Protein AF-A0A183GLT0-F1 (afdb_monomer_lite)

Organism: Heligmosomoides polygyrus (NCBI:txid6339)

Radius of gyration: 11.77 Å; chains: 1; bounding box: 29×15×34 Å

Sequence (70 aa):
MGTLTGRSCELVEALEQRKIEFCAVQETRWSCCKSRDIGRGFKAVLCGSRRTTSGAGMIVSERFRDAIAR

Structure (mmCIF, N/CA/C/O backbone):
data_AF-A0A183GLT0-F1
#
_entry.id   AF-A0A183GLT0-F1
#
loop_
_atom_site.group_PDB
_atom_site.id
_atom_site.type_symbol
_atom_site.label_atom_id
_atom_site.label_alt_id
_atom_site.label_comp_id
_atom_site.label_asym_id
_atom_site.label_entity_id
_atom_site.label_seq_id
_atom_site.pdbx_PDB_ins_code
_atom_site.Cartn_x
_atom_site.Cartn_y
_atom_site.Cartn_z
_atom_site.occupancy
_atom_site.B_iso_or_equiv
_atom_site.auth_seq_id
_atom_site.auth_comp_id
_atom_site.auth_asym_id
_atom_site.auth_atom_id
_atom_site.pdbx_PDB_model_num
ATOM 1 N N . MET A 1 1 ? 17.342 -5.071 -8.934 1.00 44.19 1 MET A N 1
ATOM 2 C CA . MET A 1 1 ? 15.980 -5.308 -8.408 1.00 44.19 1 MET A CA 1
ATOM 3 C C . MET A 1 1 ? 15.958 -4.875 -6.947 1.00 44.19 1 MET A C 1
ATOM 5 O O . MET A 1 1 ? 16.256 -5.676 -6.076 1.00 44.19 1 MET A O 1
ATOM 9 N N . GLY A 1 2 ? 15.750 -3.585 -6.672 1.00 43.97 2 GLY A N 1
ATOM 10 C CA . GLY A 1 2 ? 15.700 -3.083 -5.295 1.00 43.97 2 GLY A CA 1
ATOM 11 C C . GLY A 1 2 ? 14.292 -3.277 -4.762 1.00 43.97 2 GLY A C 1
ATOM 12 O O . GLY A 1 2 ? 13.379 -2.590 -5.197 1.00 43.97 2 GLY A O 1
ATOM 13 N N . THR A 1 3 ? 14.082 -4.261 -3.899 1.00 53.09 3 THR A N 1
ATOM 14 C CA . THR A 1 3 ? 12.760 -4.511 -3.329 1.00 53.09 3 THR A CA 1
ATOM 15 C C . THR A 1 3 ? 12.566 -3.673 -2.072 1.00 53.09 3 THR A C 1
ATOM 17 O O . THR A 1 3 ? 13.434 -3.676 -1.201 1.00 53.09 3 THR A O 1
ATOM 20 N N . LEU A 1 4 ? 11.392 -3.054 -1.920 1.00 61.53 4 LEU A N 1
ATOM 21 C CA . LEU A 1 4 ? 10.956 -2.360 -0.695 1.00 61.53 4 LEU A CA 1
ATOM 22 C C . LEU A 1 4 ? 10.975 -3.257 0.565 1.00 61.53 4 LEU A C 1
ATOM 24 O O . LEU A 1 4 ? 10.789 -2.775 1.674 1.00 61.53 4 LEU A O 1
ATOM 28 N N . THR A 1 5 ? 11.214 -4.560 0.397 1.00 58.50 5 THR A N 1
ATOM 29 C CA . THR A 1 5 ? 11.236 -5.604 1.428 1.00 58.50 5 THR A CA 1
ATOM 30 C C . THR A 1 5 ? 12.207 -5.330 2.581 1.00 58.50 5 THR A C 1
ATOM 32 O O . THR A 1 5 ? 11.955 -5.798 3.680 1.00 58.50 5 THR A O 1
ATOM 35 N N . GLY A 1 6 ? 13.289 -4.570 2.366 1.00 64.94 6 GLY A N 1
ATOM 36 C CA . GLY A 1 6 ? 14.270 -4.292 3.425 1.00 64.94 6 GLY A CA 1
ATOM 37 C C . GLY A 1 6 ? 13.834 -3.240 4.452 1.00 64.94 6 GLY A C 1
ATOM 38 O O . GLY A 1 6 ? 14.308 -3.281 5.576 1.00 64.94 6 GLY A O 1
ATOM 39 N N . ARG A 1 7 ? 12.936 -2.312 4.079 1.00 74.00 7 ARG A N 1
ATOM 40 C CA . ARG A 1 7 ? 12.464 -1.214 4.955 1.00 74.00 7 ARG A CA 1
ATOM 41 C C . ARG A 1 7 ? 10.943 -1.113 5.054 1.00 74.00 7 ARG A C 1
ATOM 43 O O . ARG A 1 7 ? 10.419 -0.165 5.629 1.00 74.00 7 ARG A O 1
ATOM 50 N N . SER A 1 8 ? 10.204 -2.064 4.478 1.00 78.81 8 SER A N 1
ATOM 51 C CA . SER A 1 8 ? 8.741 -2.044 4.531 1.00 78.81 8 SER A CA 1
ATOM 52 C C . SER A 1 8 ? 8.220 -2.147 5.964 1.00 78.81 8 SER A C 1
ATOM 54 O O . SER A 1 8 ? 7.238 -1.488 6.270 1.00 78.81 8 SER A O 1
ATOM 56 N N . CYS A 1 9 ? 8.889 -2.895 6.850 1.00 82.19 9 CYS A N 1
ATOM 57 C CA . CYS A 1 9 ? 8.495 -2.982 8.261 1.00 82.19 9 CYS A CA 1
ATOM 58 C C . CYS A 1 9 ? 8.640 -1.634 8.979 1.00 82.19 9 CYS A C 1
ATOM 60 O O . CYS A 1 9 ? 7.670 -1.161 9.557 1.00 82.19 9 CYS A O 1
ATOM 62 N N . GLU A 1 10 ? 9.803 -0.985 8.865 1.00 88.38 10 GLU A N 1
ATOM 63 C CA . GLU A 1 10 ? 10.067 0.339 9.454 1.00 88.38 10 GLU A CA 1
ATOM 64 C C . GLU A 1 10 ? 9.077 1.391 8.935 1.00 88.38 10 GLU A C 1
ATOM 66 O O . GLU A 1 10 ? 8.573 2.225 9.685 1.00 88.38 10 GLU A O 1
ATOM 71 N N . LEU A 1 11 ? 8.772 1.337 7.634 1.00 88.19 11 LEU A N 1
ATOM 72 C CA . LEU A 1 11 ? 7.817 2.238 7.004 1.00 88.19 11 LEU A CA 1
ATOM 73 C C . LEU A 1 11 ? 6.406 2.024 7.551 1.00 88.19 11 LEU A C 1
ATOM 75 O O . LEU A 1 11 ? 5.746 2.990 7.914 1.00 88.19 11 LEU A O 1
ATOM 79 N N . VAL A 1 12 ? 5.950 0.776 7.638 1.00 89.19 12 VAL A N 1
ATOM 80 C CA . VAL A 1 12 ? 4.621 0.451 8.165 1.00 89.19 12 VAL A CA 1
ATOM 81 C C . VAL A 1 12 ? 4.508 0.817 9.648 1.00 89.19 12 VAL A C 1
ATOM 83 O O . VAL A 1 12 ? 3.502 1.390 10.052 1.00 89.19 12 VAL A O 1
ATOM 86 N N . GLU A 1 13 ? 5.551 0.584 10.446 1.00 91.50 13 GLU A N 1
ATOM 87 C CA . GLU A 1 13 ? 5.597 1.006 11.852 1.00 91.50 13 GLU A CA 1
ATOM 88 C C . GLU A 1 13 ? 5.509 2.529 11.997 1.00 91.50 13 GLU A C 1
ATOM 90 O O . GLU A 1 13 ? 4.744 3.032 12.821 1.00 91.50 13 GLU A O 1
ATOM 95 N N . ALA A 1 14 ? 6.221 3.281 11.153 1.00 91.88 14 ALA A N 1
ATOM 96 C CA . ALA A 1 14 ? 6.130 4.736 11.138 1.00 91.88 14 ALA A CA 1
ATOM 97 C C . ALA A 1 14 ? 4.730 5.233 10.733 1.00 91.88 14 ALA A C 1
ATOM 99 O O . ALA A 1 14 ? 4.258 6.234 11.278 1.00 91.88 14 ALA A O 1
ATOM 100 N N . LEU A 1 15 ? 4.061 4.551 9.796 1.00 92.88 15 LEU A N 1
ATOM 101 C CA . LEU A 1 15 ? 2.693 4.875 9.382 1.00 92.8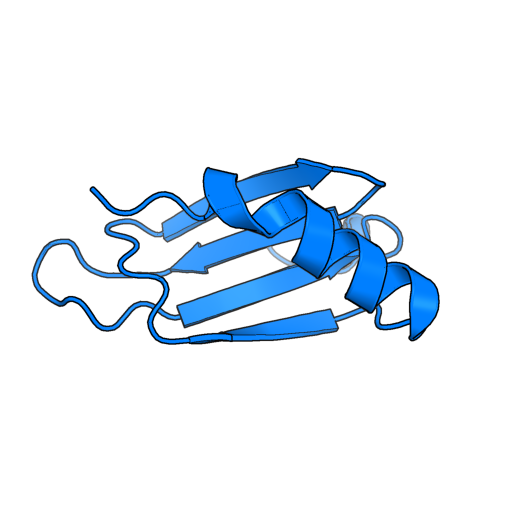8 15 LEU A CA 1
ATOM 102 C C . LEU A 1 15 ? 1.687 4.615 10.508 1.00 92.88 15 LEU A C 1
ATOM 104 O O . LEU A 1 15 ? 0.868 5.490 10.791 1.00 92.88 15 LEU A O 1
ATOM 108 N N . GLU A 1 16 ? 1.789 3.475 11.199 1.00 91.94 16 GLU A N 1
ATOM 109 C CA . GLU A 1 16 ? 0.961 3.162 12.371 1.00 91.94 16 GLU A CA 1
ATOM 110 C C . GLU A 1 16 ? 1.167 4.181 13.496 1.00 91.94 16 GLU A C 1
ATOM 112 O O . GLU A 1 16 ? 0.200 4.759 13.998 1.00 91.94 16 GLU A O 1
ATOM 117 N N . GLN A 1 17 ? 2.424 4.450 13.864 1.00 93.69 17 GLN A N 1
ATOM 118 C CA . GLN A 1 17 ? 2.762 5.368 14.953 1.00 93.69 17 GLN A CA 1
ATOM 119 C C . GLN A 1 17 ? 2.234 6.785 14.690 1.00 93.69 17 GLN A C 1
ATOM 121 O O . GLN A 1 17 ? 1.805 7.478 15.614 1.00 93.69 17 GLN A O 1
ATOM 126 N N . ARG A 1 18 ? 2.247 7.218 13.424 1.00 94.50 18 ARG A N 1
ATOM 127 C CA . ARG A 1 18 ? 1.773 8.544 13.001 1.00 94.50 18 ARG A CA 1
ATOM 128 C C . ARG A 1 18 ? 0.290 8.572 12.630 1.00 94.50 18 ARG A C 1
ATOM 130 O O . ARG A 1 18 ? -0.208 9.646 12.303 1.00 94.50 18 ARG A O 1
ATOM 137 N N . LYS A 1 19 ? -0.411 7.432 12.691 1.00 92.38 19 LYS A N 1
ATOM 138 C CA . LYS A 1 19 ? -1.816 7.276 12.274 1.00 92.38 19 LYS A CA 1
ATOM 139 C C . LYS A 1 19 ? -2.057 7.765 10.837 1.00 92.38 19 LYS A C 1
ATOM 141 O O . LYS A 1 19 ? -3.040 8.448 10.558 1.00 92.38 19 LYS A O 1
ATOM 146 N N . ILE A 1 20 ? -1.127 7.456 9.933 1.00 93.00 20 ILE A N 1
ATOM 147 C CA . ILE A 1 20 ? -1.216 7.821 8.516 1.00 93.00 20 ILE A CA 1
ATOM 148 C C . ILE A 1 20 ? -1.947 6.709 7.768 1.00 93.00 20 ILE A C 1
ATOM 150 O O . ILE A 1 20 ? -1.455 5.588 7.680 1.00 93.00 20 ILE A O 1
ATOM 154 N N . GLU A 1 21 ? -3.094 7.035 7.180 1.00 91.38 21 GLU A N 1
ATOM 155 C CA . GLU A 1 21 ? -3.903 6.070 6.423 1.00 91.38 21 GLU A CA 1
ATOM 156 C C . GLU A 1 21 ? -3.509 6.003 4.935 1.00 91.38 21 GLU A C 1
ATOM 158 O O . GLU A 1 21 ? -3.688 4.965 4.300 1.00 91.38 21 GLU A O 1
ATOM 163 N N . PHE A 1 22 ? -2.930 7.082 4.389 1.00 90.69 22 PHE A N 1
ATOM 164 C CA . PHE A 1 22 ? -2.458 7.181 3.003 1.00 90.69 22 PHE A CA 1
ATOM 165 C C . PHE A 1 22 ? -1.073 7.826 2.948 1.00 90.69 22 PHE A C 1
ATOM 167 O O . PHE A 1 22 ? -0.853 8.891 3.523 1.00 90.69 22 PHE A O 1
ATOM 174 N N . CYS A 1 23 ? -0.142 7.219 2.218 1.00 91.94 23 CYS A N 1
ATOM 175 C CA . CYS A 1 23 ? 1.211 7.740 2.049 1.00 91.94 23 CYS A CA 1
ATOM 176 C C . CYS A 1 23 ? 1.668 7.600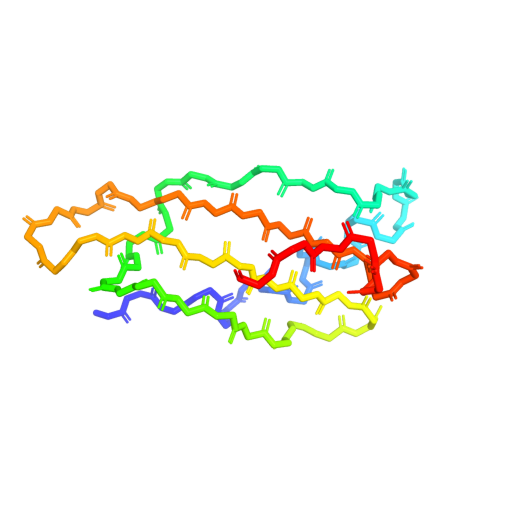 0.597 1.00 91.94 23 CYS A C 1
ATOM 178 O O . CYS A 1 23 ? 1.722 6.494 0.065 1.00 91.94 23 CYS A O 1
ATOM 180 N N . ALA A 1 24 ? 2.017 8.712 -0.048 1.00 90.50 24 ALA A N 1
ATOM 181 C CA . ALA A 1 24 ? 2.638 8.688 -1.367 1.00 90.50 24 ALA A CA 1
ATOM 182 C C . ALA A 1 24 ? 4.131 8.347 -1.245 1.00 90.50 24 ALA A C 1
ATOM 184 O O . ALA A 1 24 ? 4.843 8.909 -0.415 1.00 90.50 24 ALA A O 1
ATOM 185 N N . VAL A 1 25 ? 4.610 7.446 -2.099 1.00 87.56 25 VAL A N 1
ATOM 186 C CA . VAL A 1 25 ? 6.012 7.025 -2.173 1.00 87.56 25 VAL A CA 1
ATOM 187 C C . VAL A 1 25 ? 6.547 7.235 -3.589 1.00 87.56 25 VAL A C 1
ATOM 189 O O . VAL A 1 25 ? 5.851 6.984 -4.571 1.00 87.56 25 VAL A O 1
ATOM 192 N N . GLN A 1 26 ? 7.787 7.702 -3.710 1.00 86.62 26 GLN A N 1
ATOM 193 C CA . GLN A 1 26 ? 8.465 7.960 -4.986 1.00 86.62 26 GLN A CA 1
ATOM 194 C C . GLN A 1 26 ? 9.834 7.279 -5.016 1.00 86.62 26 GLN A C 1
ATOM 196 O O . GLN A 1 26 ? 10.312 6.787 -3.994 1.00 86.62 26 GLN A O 1
ATOM 201 N N . GLU A 1 27 ? 10.445 7.224 -6.201 1.00 82.69 27 GLU A N 1
ATOM 202 C CA . GLU A 1 27 ? 1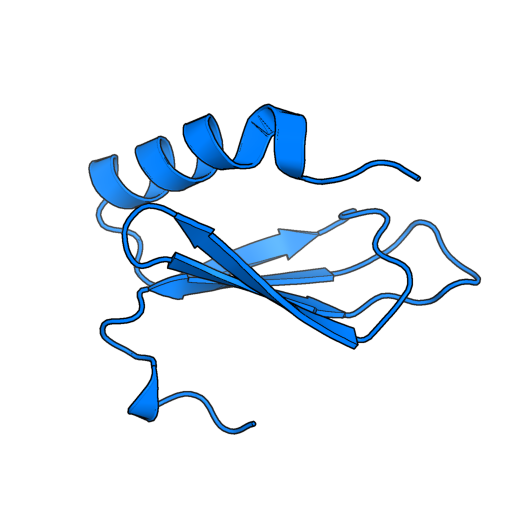1.734 6.566 -6.446 1.00 82.69 27 GLU A CA 1
ATOM 203 C C . GLU A 1 27 ? 11.776 5.104 -5.958 1.00 82.69 27 GLU A C 1
ATOM 205 O O . GLU A 1 27 ? 12.796 4.590 -5.498 1.00 82.69 27 GLU A O 1
ATOM 210 N N . THR A 1 28 ? 10.655 4.387 -6.093 1.00 77.88 28 THR A N 1
ATOM 211 C CA . THR A 1 28 ? 10.504 3.008 -5.597 1.00 77.88 28 THR A CA 1
ATOM 212 C C . THR A 1 28 ? 11.304 1.980 -6.401 1.00 77.88 28 THR A C 1
ATOM 214 O O . THR A 1 28 ? 11.343 0.806 -6.027 1.00 77.88 28 THR A O 1
ATOM 217 N N . ARG A 1 29 ? 11.940 2.401 -7.511 1.00 75.00 29 ARG A N 1
ATOM 218 C CA . ARG A 1 29 ? 12.661 1.548 -8.480 1.00 75.00 29 ARG A CA 1
ATOM 219 C C . ARG A 1 29 ? 11.848 0.324 -8.903 1.00 75.00 29 ARG A C 1
ATOM 221 O O . ARG A 1 29 ? 12.392 -0.745 -9.193 1.00 75.00 29 ARG A O 1
ATOM 228 N N . TRP A 1 30 ? 10.530 0.487 -8.897 1.00 79.25 30 TRP A N 1
ATOM 229 C CA . TRP A 1 30 ? 9.573 -0.558 -9.183 1.00 79.25 30 TRP A CA 1
ATOM 230 C C . TRP A 1 30 ? 9.254 -0.562 -10.675 1.00 79.25 30 TRP A C 1
ATOM 232 O O . TRP A 1 30 ? 9.138 0.484 -11.302 1.00 79.25 30 TRP A O 1
ATOM 242 N N . SER A 1 31 ? 9.150 -1.747 -11.265 1.0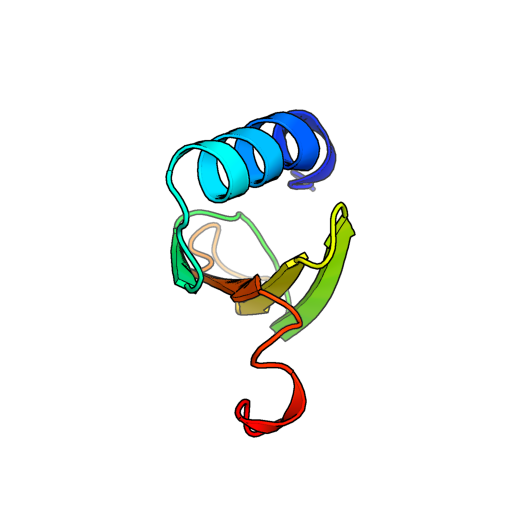0 72.62 31 SER A N 1
ATOM 243 C CA . SER A 1 31 ? 9.224 -1.918 -12.719 1.00 72.62 31 SER A CA 1
ATOM 244 C C . SER A 1 31 ? 7.901 -2.341 -13.374 1.00 72.62 31 SER A C 1
ATOM 246 O O . SER A 1 31 ? 7.871 -2.615 -14.571 1.00 72.62 31 SER A O 1
ATOM 248 N N . CYS A 1 32 ? 6.800 -2.405 -12.620 1.00 72.25 32 CYS A N 1
ATOM 249 C CA . CYS A 1 32 ? 5.460 -2.712 -13.140 1.00 72.25 32 CYS A CA 1
ATOM 250 C C . CYS A 1 32 ? 4.365 -2.025 -12.313 1.00 72.25 32 CYS A C 1
ATOM 252 O O . CYS A 1 32 ? 4.654 -1.532 -11.235 1.00 72.25 32 CYS A O 1
ATOM 254 N N . CYS A 1 33 ? 3.106 -2.006 -12.752 1.00 82.31 33 CYS A N 1
ATOM 255 C CA . CYS A 1 33 ? 2.013 -1.535 -11.891 1.00 82.31 33 CYS A CA 1
ATOM 256 C C . CYS A 1 33 ? 1.378 -2.735 -11.175 1.00 82.31 33 CYS A C 1
ATOM 258 O O . CYS A 1 33 ? 0.825 -3.626 -11.820 1.00 82.31 33 CYS A O 1
ATOM 260 N N . LYS A 1 34 ? 1.567 -2.821 -9.852 1.00 83.94 34 LYS A N 1
ATOM 261 C CA . LYS A 1 34 ? 1.104 -3.926 -8.997 1.00 83.94 34 LYS A CA 1
ATOM 262 C C . LYS A 1 34 ? 0.801 -3.439 -7.587 1.00 83.94 34 LYS A C 1
ATOM 264 O O . LYS A 1 34 ? 1.500 -2.580 -7.055 1.00 83.94 34 LYS A O 1
ATOM 269 N N . SER A 1 35 ? -0.179 -4.075 -6.951 1.00 86.44 35 SER A N 1
ATOM 270 C CA . SER A 1 35 ? -0.390 -3.959 -5.508 1.00 86.44 35 SER A CA 1
ATOM 271 C C . SER A 1 35 ? 0.260 -5.121 -4.755 1.00 86.44 35 SER A C 1
ATOM 273 O O . SER A 1 35 ? 0.188 -6.257 -5.227 1.00 86.44 35 SER A O 1
ATOM 275 N N . ARG A 1 36 ? 0.829 -4.865 -3.576 1.00 85.69 36 ARG A N 1
ATOM 276 C CA . ARG A 1 36 ? 1.376 -5.874 -2.661 1.00 85.69 36 ARG A CA 1
ATOM 277 C C . ARG A 1 36 ? 1.034 -5.507 -1.224 1.00 85.69 36 ARG A C 1
ATOM 279 O O . ARG A 1 36 ? 1.196 -4.352 -0.843 1.00 85.69 36 ARG A O 1
ATOM 286 N N . ASP A 1 37 ? 0.639 -6.483 -0.422 1.00 87.94 37 ASP A N 1
ATOM 287 C CA . ASP A 1 37 ? 0.535 -6.286 1.021 1.00 87.94 37 ASP A CA 1
ATOM 288 C C . ASP A 1 37 ? 1.936 -6.139 1.632 1.00 87.94 37 ASP A C 1
ATOM 290 O O . ASP A 1 37 ? 2.884 -6.842 1.261 1.00 87.94 37 ASP A O 1
ATOM 294 N N . ILE A 1 38 ? 2.089 -5.157 2.517 1.00 87.38 38 ILE A N 1
ATOM 295 C CA . ILE A 1 38 ? 3.372 -4.827 3.158 1.00 87.38 38 ILE A CA 1
ATOM 296 C C . ILE A 1 38 ? 3.363 -5.084 4.669 1.00 87.38 38 ILE A C 1
ATOM 298 O O . ILE A 1 38 ? 4.398 -4.925 5.310 1.00 87.38 38 ILE A O 1
ATOM 302 N N . GLY A 1 39 ? 2.233 -5.555 5.206 1.00 88.00 39 GLY A N 1
ATOM 303 C CA . GLY A 1 39 ? 2.063 -5.944 6.605 1.00 88.00 39 GLY A CA 1
ATOM 304 C C . GLY A 1 39 ? 1.213 -4.957 7.401 1.00 88.00 39 GLY A C 1
ATOM 305 O O . GLY A 1 39 ? 0.914 -3.864 6.932 1.00 88.00 39 GLY A O 1
ATOM 306 N N . ARG A 1 40 ? 0.803 -5.381 8.603 1.00 87.44 40 ARG A N 1
ATOM 307 C CA . ARG A 1 40 ? 0.025 -4.601 9.588 1.00 87.44 40 ARG A CA 1
ATOM 308 C C . ARG A 1 40 ? -1.220 -3.893 9.029 1.00 87.44 40 ARG A C 1
ATOM 310 O O . ARG A 1 40 ? -1.544 -2.776 9.408 1.00 87.44 40 ARG A O 1
ATOM 317 N N . GLY A 1 41 ? -1.904 -4.545 8.091 1.00 90.38 41 GLY A N 1
ATOM 318 C CA . GLY A 1 41 ? -3.078 -3.969 7.440 1.00 90.38 41 GLY A CA 1
ATOM 319 C C . GLY A 1 41 ? -2.745 -2.814 6.496 1.00 90.38 41 GLY A C 1
ATOM 320 O O . GLY A 1 41 ? -3.582 -1.945 6.304 1.00 90.38 41 GLY A O 1
ATOM 321 N N . PHE A 1 42 ? -1.548 -2.782 5.905 1.00 90.81 42 PHE A N 1
ATOM 322 C CA . PHE A 1 42 ? -1.199 -1.847 4.840 1.00 90.81 42 PHE A CA 1
ATOM 323 C C . PHE A 1 42 ? -0.907 -2.563 3.526 1.00 90.81 42 PHE A C 1
ATOM 325 O O . PHE A 1 42 ? -0.242 -3.606 3.470 1.00 90.81 42 PHE A O 1
ATOM 332 N N . LYS A 1 43 ? -1.332 -1.917 2.443 1.00 89.81 43 LYS A N 1
ATOM 333 C CA . LYS A 1 43 ? -1.095 -2.329 1.067 1.00 89.81 43 LYS A CA 1
ATOM 334 C C . LYS A 1 43 ? -0.328 -1.247 0.322 1.00 89.81 43 LYS A C 1
ATOM 336 O O . LYS A 1 43 ? -0.690 -0.079 0.360 1.00 89.81 43 LYS A O 1
ATOM 341 N N . ALA A 1 44 ? 0.716 -1.633 -0.398 1.00 88.94 44 ALA A N 1
ATOM 342 C CA . ALA A 1 44 ? 1.402 -0.762 -1.340 1.00 88.94 44 ALA A CA 1
ATOM 343 C C . ALA A 1 44 ? 0.838 -0.979 -2.746 1.00 88.94 44 ALA A C 1
ATOM 345 O O . ALA A 1 44 ? 0.855 -2.095 -3.257 1.00 88.94 44 ALA A O 1
ATOM 346 N N . VAL A 1 45 ? 0.378 0.085 -3.389 1.00 88.56 45 VAL A N 1
ATOM 347 C CA . VAL A 1 45 ? 0.029 0.149 -4.808 1.00 88.56 45 VAL A CA 1
ATOM 348 C C . VAL A 1 45 ? 1.157 0.888 -5.508 1.00 88.56 45 VAL A C 1
ATOM 350 O O . VAL A 1 45 ? 1.307 2.097 -5.365 1.00 88.56 45 VAL A O 1
ATOM 353 N N . LEU A 1 46 ? 2.000 0.151 -6.221 1.00 86.69 46 LEU A N 1
ATOM 354 C CA . LEU A 1 46 ? 3.185 0.690 -6.874 1.00 86.69 46 LEU A CA 1
ATOM 355 C C . LEU A 1 46 ? 2.957 0.723 -8.376 1.00 86.69 46 LEU A C 1
ATOM 357 O O . LEU A 1 46 ? 2.469 -0.252 -8.944 1.00 86.69 46 LEU A O 1
ATOM 361 N N . CYS A 1 47 ? 3.346 1.817 -9.017 1.00 84.56 47 CYS A N 1
ATOM 362 C CA . CYS A 1 47 ? 3.329 1.955 -10.460 1.00 84.56 47 CYS A CA 1
ATOM 363 C C . CYS A 1 47 ? 4.657 2.537 -10.932 1.00 84.56 47 CYS A C 1
ATOM 365 O O . CYS A 1 47 ? 5.076 3.633 -10.557 1.00 84.56 47 CYS A O 1
ATOM 367 N N . GLY A 1 48 ? 5.351 1.762 -11.751 1.00 82.12 48 GLY A N 1
ATOM 368 C CA . GLY A 1 48 ? 6.616 2.177 -12.323 1.00 82.12 48 GLY A CA 1
ATOM 369 C C . GLY A 1 48 ? 6.909 1.435 -13.614 1.00 82.12 48 GLY A C 1
ATOM 370 O O . GLY A 1 48 ? 6.259 0.443 -13.956 1.00 82.12 48 GLY A O 1
ATOM 371 N N . SER A 1 49 ? 7.868 1.965 -14.363 1.00 76.62 49 SER A N 1
ATOM 372 C CA . SER A 1 49 ? 8.233 1.473 -15.685 1.00 76.62 49 SER A CA 1
ATOM 373 C C . SER A 1 49 ? 9.491 0.622 -15.608 1.00 76.62 49 SER A C 1
ATOM 375 O O . SER A 1 49 ? 10.433 0.943 -14.893 1.00 76.62 49 SER A O 1
ATOM 377 N N . ARG A 1 50 ? 9.572 -0.438 -16.421 1.00 68.00 50 ARG A N 1
ATOM 378 C CA . ARG A 1 50 ? 10.816 -1.215 -16.582 1.00 68.00 50 ARG A CA 1
ATOM 379 C C . ARG A 1 50 ? 11.972 -0.378 -17.142 1.00 68.00 50 ARG A C 1
ATOM 381 O O . ARG A 1 50 ? 13.115 -0.806 -17.032 1.00 68.00 50 ARG A O 1
ATOM 388 N N . ARG A 1 51 ? 11.672 0.757 -17.785 1.00 71.44 51 ARG A N 1
ATOM 389 C CA . ARG A 1 51 ? 12.653 1.589 -18.499 1.00 71.44 51 ARG A CA 1
ATOM 390 C C . ARG A 1 51 ? 13.287 2.675 -17.631 1.00 71.44 51 ARG A C 1
ATOM 392 O O . ARG A 1 51 ? 14.296 3.236 -18.037 1.00 71.44 51 ARG A O 1
ATOM 399 N N . THR A 1 52 ? 12.705 2.991 -16.475 1.00 68.81 52 THR A N 1
ATOM 400 C CA . THR A 1 52 ? 13.139 4.103 -15.620 1.00 68.81 52 THR A CA 1
ATOM 401 C C . THR A 1 52 ? 13.307 3.634 -14.181 1.00 68.81 52 THR A C 1
ATOM 403 O O . THR A 1 52 ? 12.595 2.753 -13.714 1.00 68.81 52 THR A O 1
ATOM 406 N N . THR A 1 53 ? 14.237 4.239 -13.444 1.00 68.19 53 THR A N 1
ATOM 407 C CA . THR A 1 53 ? 14.331 4.051 -11.984 1.00 68.19 53 THR A CA 1
ATOM 408 C C . THR A 1 53 ? 13.272 4.846 -11.224 1.00 68.19 53 THR A C 1
ATOM 410 O O . THR A 1 53 ? 13.011 4.551 -10.059 1.00 68.19 53 THR A O 1
ATOM 413 N N . SER A 1 54 ? 12.645 5.811 -11.900 1.00 73.25 54 SER A N 1
ATOM 414 C CA . SER A 1 54 ? 11.556 6.607 -11.360 1.00 73.25 54 SER A CA 1
ATOM 415 C C . SER A 1 54 ? 10.277 5.769 -11.360 1.00 73.25 54 SER A C 1
ATOM 417 O O . SER A 1 54 ? 9.755 5.385 -12.411 1.00 73.25 54 SER A O 1
ATOM 419 N N . GLY A 1 55 ? 9.845 5.403 -10.157 1.00 82.06 55 GLY A N 1
ATOM 420 C CA . GLY A 1 55 ? 8.619 4.666 -9.881 1.00 82.06 55 GLY A CA 1
ATOM 421 C C . GLY A 1 55 ? 7.924 5.319 -8.698 1.00 82.06 55 GLY A C 1
ATOM 422 O O . GLY A 1 55 ? 8.579 5.694 -7.727 1.00 82.06 55 GLY A O 1
ATOM 423 N N . ALA A 1 56 ? 6.611 5.468 -8.784 1.00 86.56 56 ALA A N 1
ATOM 424 C CA . ALA A 1 56 ? 5.798 6.065 -7.738 1.00 86.56 56 ALA A CA 1
ATOM 425 C C . ALA A 1 56 ? 4.823 5.030 -7.182 1.00 86.56 56 ALA A C 1
ATOM 427 O O . ALA A 1 56 ? 4.669 3.925 -7.704 1.00 86.56 56 ALA A O 1
ATOM 428 N N . GLY A 1 57 ? 4.166 5.366 -6.091 1.00 89.56 57 GLY A N 1
ATOM 429 C CA . GLY A 1 57 ? 3.136 4.527 -5.531 1.00 89.56 57 GLY A CA 1
ATOM 430 C C . GLY A 1 57 ? 2.457 5.174 -4.351 1.00 89.56 57 GLY A C 1
ATOM 431 O O . GLY A 1 57 ? 2.794 6.277 -3.927 1.00 89.56 57 GLY A O 1
ATOM 432 N N . MET A 1 58 ? 1.500 4.444 -3.817 1.00 91.19 58 MET A N 1
ATOM 433 C CA . MET A 1 58 ? 0.766 4.816 -2.631 1.00 91.19 58 MET A CA 1
ATOM 434 C C . MET A 1 58 ? 0.746 3.630 -1.685 1.00 91.19 58 MET A C 1
ATOM 436 O O . MET A 1 58 ? 0.549 2.493 -2.102 1.00 91.19 58 MET A O 1
ATOM 440 N N . ILE A 1 59 ? 0.945 3.896 -0.409 1.00 91.62 59 ILE A N 1
ATOM 441 C CA . ILE A 1 59 ? 0.665 2.964 0.666 1.00 91.62 59 ILE A CA 1
ATOM 442 C C . ILE A 1 59 ? -0.660 3.374 1.274 1.00 91.62 59 ILE A C 1
ATOM 444 O O . ILE A 1 59 ? -0.896 4.556 1.517 1.00 91.62 59 ILE A O 1
ATOM 448 N N . VAL A 1 60 ? -1.514 2.390 1.499 1.00 91.81 60 VAL A N 1
ATOM 449 C CA . VAL A 1 60 ? -2.861 2.594 1.995 1.00 91.81 60 VAL A CA 1
ATOM 450 C C . VAL A 1 60 ? -3.182 1.599 3.090 1.00 91.81 60 VAL A C 1
ATOM 452 O O . VAL A 1 60 ? -2.828 0.422 3.006 1.00 91.81 60 VAL A O 1
ATOM 455 N N . SER A 1 61 ? -3.851 2.091 4.118 1.00 91.62 61 SER A N 1
ATOM 456 C CA . SER A 1 61 ? -4.454 1.276 5.159 1.00 91.62 61 SER A CA 1
ATOM 457 C C . SER A 1 61 ? -5.598 0.442 4.581 1.00 91.62 61 SER A C 1
ATOM 459 O O . SER A 1 61 ? -6.434 0.923 3.813 1.00 91.62 61 SER A O 1
ATOM 461 N N . GLU A 1 62 ? -5.672 -0.825 4.973 1.00 86.81 62 GLU A N 1
ATOM 462 C CA . GLU A 1 62 ? -6.731 -1.753 4.582 1.00 86.81 62 GLU A CA 1
ATOM 463 C C . GLU A 1 62 ? -8.105 -1.326 5.092 1.00 86.81 62 GLU A C 1
ATOM 465 O O . GLU A 1 62 ? -9.112 -1.779 4.553 1.00 86.81 62 GLU A O 1
ATOM 470 N N . ARG A 1 63 ? -8.173 -0.389 6.045 1.00 86.56 63 ARG A N 1
ATOM 471 C CA . ARG A 1 63 ? -9.431 0.260 6.442 1.00 86.56 63 ARG A CA 1
ATOM 472 C C . ARG A 1 63 ? -10.145 0.924 5.267 1.00 86.56 63 ARG A C 1
ATOM 474 O O . ARG A 1 63 ? -11.365 1.025 5.276 1.00 86.56 63 ARG A O 1
ATOM 481 N N . PHE A 1 64 ? -9.392 1.342 4.252 1.00 83.69 64 PHE A N 1
ATOM 482 C CA . PHE A 1 64 ? -9.910 1.960 3.035 1.00 83.69 64 PHE A CA 1
ATOM 483 C C . PHE A 1 64 ? -9.867 1.016 1.833 1.00 83.69 64 PHE A C 1
ATOM 485 O O . PHE A 1 64 ? -10.006 1.471 0.702 1.00 83.69 64 PHE A O 1
ATOM 492 N N . ARG A 1 65 ? -9.696 -0.298 2.043 1.00 75.31 65 ARG A N 1
ATOM 493 C CA . ARG A 1 65 ? -9.588 -1.290 0.961 1.00 75.31 65 ARG A CA 1
ATOM 494 C C . ARG A 1 65 ? -10.759 -1.210 -0.024 1.00 75.31 65 ARG A C 1
ATOM 496 O O . ARG A 1 65 ? -1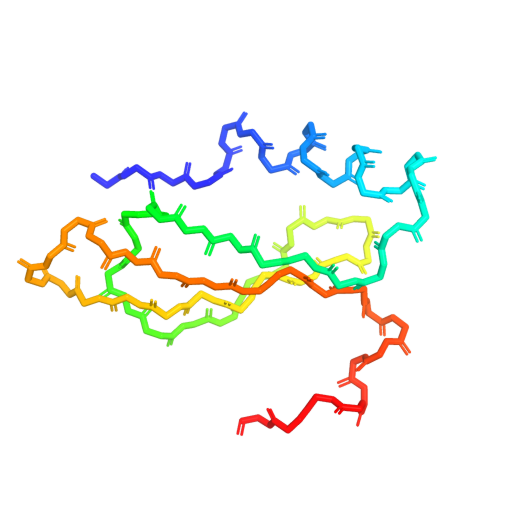0.524 -1.317 -1.224 1.00 75.31 65 ARG A O 1
ATOM 503 N N . ASP A 1 66 ? -11.972 -0.976 0.470 1.00 79.88 66 ASP A N 1
ATOM 504 C CA . ASP A 1 66 ? -13.186 -0.886 -0.354 1.00 79.88 66 ASP A CA 1
ATOM 505 C C . ASP A 1 66 ? -13.373 0.488 -1.021 1.00 79.88 66 ASP A C 1
ATOM 507 O O . ASP A 1 66 ? -14.147 0.621 -1.965 1.00 79.88 66 ASP A O 1
ATOM 511 N N . ALA A 1 67 ? -12.638 1.509 -0.570 1.00 77.12 67 ALA A N 1
ATOM 512 C CA . ALA A 1 67 ? -12.672 2.858 -1.134 1.00 77.12 67 ALA A CA 1
ATOM 513 C C . ALA A 1 67 ? -11.673 3.058 -2.291 1.00 77.12 67 ALA A C 1
ATOM 515 O O . ALA A 1 67 ? -11.664 4.111 -2.928 1.00 77.12 67 ALA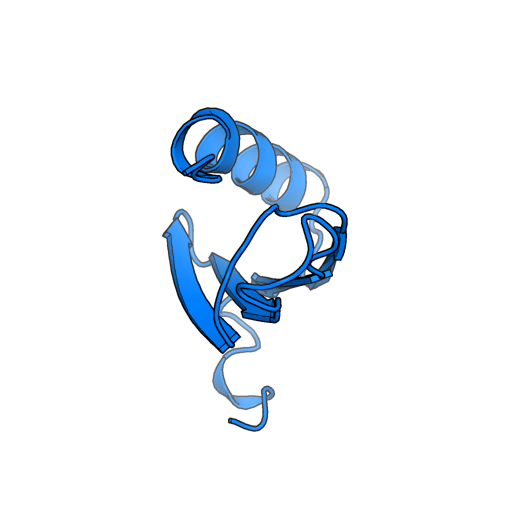 A O 1
ATOM 516 N N . ILE A 1 68 ? -10.818 2.070 -2.570 1.00 69.31 68 ILE A N 1
ATOM 517 C CA . ILE A 1 68 ? -9.807 2.148 -3.627 1.00 69.31 68 ILE A CA 1
ATOM 518 C C . ILE A 1 68 ? -10.348 1.489 -4.891 1.00 69.31 68 ILE A C 1
ATOM 520 O O . ILE A 1 68 ? -10.526 0.271 -4.946 1.00 69.31 68 ILE A O 1
ATOM 524 N N . ALA A 1 69 ? -10.563 2.297 -5.930 1.00 65.06 69 ALA A N 1
ATOM 525 C CA . ALA A 1 69 ? -10.838 1.790 -7.270 1.00 65.06 69 ALA A CA 1
ATOM 526 C C . ALA A 1 69 ? -9.622 0.997 -7.790 1.00 65.06 69 ALA A C 1
ATOM 528 O O . ALA A 1 69 ? -8.480 1.435 -7.633 1.00 65.06 69 ALA A O 1
ATOM 529 N N . ARG A 1 70 ? -9.881 -0.193 -8.345 1.00 55.59 70 ARG A N 1
ATOM 530 C CA . ARG A 1 70 ? -8.856 -1.116 -8.862 1.00 55.59 70 ARG A CA 1
ATOM 531 C C . ARG A 1 70 ? -8.237 -0.644 -10.169 1.00 55.59 70 ARG A C 1
ATOM 533 O O . ARG A 1 70 ? -8.987 -0.084 -10.995 1.00 55.59 70 ARG A O 1
#

pLDDT: mean 81.26, std 11.77, range [43.97, 94.5]

Secondary structure (DSSP, 8-state):
---GGGTHHHHHHHHHHTT-SEEEE------S-EEEEEETTEEEEEEE-TT-S-EEEEEEEGGGGGGS--

Foldseek 3Di:
DDACLVCLVVVVVVCVVVVPFKDKDWLRQDAAFDKDDSDPQKIWGKHDHVVDSIIIIMIGGNVCVVVDDD